Protein AF-A0A662HQA2-F1 (afdb_monomer)

Structure (mmCIF, N/CA/C/O backbone):
data_AF-A0A662HQA2-F1
#
_entry.id   AF-A0A662HQA2-F1
#
loop_
_atom_site.group_PDB
_atom_site.id
_atom_site.type_symbol
_atom_site.label_atom_id
_atom_site.label_alt_id
_atom_site.label_comp_id
_atom_site.label_asym_id
_atom_site.label_entity_id
_atom_site.label_seq_id
_atom_site.pdbx_PDB_ins_code
_atom_site.Cartn_x
_atom_site.Cartn_y
_atom_site.Cartn_z
_atom_site.occupancy
_atom_site.B_iso_or_equiv
_atom_site.auth_seq_id
_atom_site.auth_comp_id
_atom_site.auth_asym_id
_atom_site.auth_atom_id
_atom_site.pdbx_PDB_model_num
ATOM 1 N N . MET A 1 1 ? -27.562 5.628 3.614 1.00 69.06 1 MET A N 1
ATOM 2 C CA . MET A 1 1 ? -27.934 5.116 4.953 1.00 69.06 1 MET A CA 1
ATOM 3 C C . MET A 1 1 ? -26.688 5.159 5.823 1.00 69.06 1 MET A C 1
ATOM 5 O O . MET A 1 1 ? -25.652 4.730 5.338 1.00 69.06 1 MET A O 1
ATOM 9 N N . LYS A 1 2 ? -26.756 5.714 7.037 1.00 75.00 2 LYS A N 1
ATOM 10 C CA . LYS A 1 2 ? -25.651 5.689 8.011 1.00 75.00 2 LYS A CA 1
ATOM 11 C C . LYS A 1 2 ? -26.032 4.727 9.134 1.00 75.00 2 LYS A C 1
ATOM 13 O O . LYS A 1 2 ? -27.191 4.729 9.540 1.00 75.00 2 LYS A O 1
ATOM 18 N N . ILE A 1 3 ? -25.091 3.902 9.579 1.00 79.69 3 ILE A N 1
ATOM 19 C CA . ILE A 1 3 ? -25.293 2.931 10.659 1.00 79.69 3 ILE A CA 1
ATOM 20 C C . ILE A 1 3 ? -24.292 3.211 11.777 1.00 79.69 3 ILE A C 1
ATOM 22 O O . ILE A 1 3 ? -23.132 3.505 11.503 1.00 79.69 3 ILE A O 1
ATOM 26 N N . LEU A 1 4 ? -24.752 3.128 13.024 1.00 84.44 4 LEU A N 1
ATOM 27 C CA . LEU A 1 4 ? -23.887 3.157 14.199 1.00 84.44 4 LEU A CA 1
ATOM 28 C C . LEU A 1 4 ? -23.478 1.720 14.518 1.00 84.44 4 LEU A C 1
ATOM 30 O O . LEU A 1 4 ? -24.329 0.834 14.596 1.00 84.44 4 LEU A O 1
ATOM 34 N N . VAL A 1 5 ? -22.177 1.491 14.671 1.00 84.88 5 VAL A N 1
ATOM 35 C CA . VAL A 1 5 ? -21.607 0.171 14.953 1.00 84.88 5 VAL A CA 1
ATOM 36 C C . VAL A 1 5 ? -20.780 0.274 16.226 1.00 84.88 5 VAL A C 1
ATOM 38 O O . VAL A 1 5 ? -19.922 1.145 16.334 1.00 84.88 5 VAL A O 1
ATOM 41 N N . ASP A 1 6 ? -21.039 -0.617 17.182 1.00 89.56 6 ASP A N 1
ATOM 42 C CA . ASP A 1 6 ? -20.232 -0.731 18.397 1.00 89.56 6 ASP A CA 1
ATOM 43 C C . ASP A 1 6 ? -18.771 -1.050 18.043 1.00 89.56 6 ASP A C 1
ATOM 45 O O . ASP A 1 6 ? -18.494 -1.893 17.180 1.00 89.56 6 ASP A O 1
ATOM 49 N N . SER A 1 7 ? -17.827 -0.393 18.717 1.00 86.62 7 SER A N 1
ATOM 50 C CA . SER A 1 7 ? -16.402 -0.528 18.410 1.00 86.62 7 SER A CA 1
ATOM 51 C C . SER A 1 7 ? -15.909 -1.972 18.526 1.00 86.62 7 SER A C 1
ATOM 53 O O . SER A 1 7 ? -15.138 -2.408 17.675 1.00 86.62 7 SER A O 1
ATOM 55 N N . LYS A 1 8 ? -16.418 -2.769 19.477 1.00 89.56 8 LYS A N 1
ATOM 56 C CA . LYS A 1 8 ? -16.034 -4.185 19.626 1.00 89.56 8 LYS A CA 1
ATOM 57 C C . LYS A 1 8 ? -16.572 -5.050 18.494 1.00 89.56 8 LYS A C 1
ATOM 59 O O . LYS A 1 8 ? -15.952 -6.050 18.130 1.00 89.56 8 LYS A O 1
ATOM 64 N N . VAL A 1 9 ? -17.735 -4.707 17.937 1.00 90.88 9 VAL A N 1
ATOM 65 C CA . VAL A 1 9 ? -18.264 -5.383 16.742 1.00 90.88 9 VAL A CA 1
ATOM 66 C C . VAL A 1 9 ? -17.371 -5.073 15.544 1.00 90.88 9 VAL A C 1
ATOM 68 O O . VAL A 1 9 ? -16.976 -5.987 14.819 1.00 90.88 9 VAL A O 1
ATOM 71 N N . LEU A 1 10 ? -16.993 -3.806 15.378 1.00 90.62 10 LEU A N 1
ATOM 72 C CA . LEU A 1 10 ? -16.121 -3.368 14.293 1.00 90.62 10 LEU A CA 1
ATOM 73 C C . LEU A 1 10 ? -14.715 -3.983 14.391 1.00 90.62 10 LEU A C 1
ATOM 75 O O . LEU A 1 10 ? -14.185 -4.446 13.384 1.00 90.62 10 LEU A O 1
ATOM 79 N N . GLU A 1 11 ? -14.147 -4.093 15.595 1.00 90.06 11 GLU A N 1
ATOM 80 C CA . GLU A 1 11 ? -12.878 -4.791 15.845 1.00 90.06 11 GLU A CA 1
ATOM 81 C C . GLU A 1 11 ? -12.909 -6.253 15.374 1.00 90.06 11 GLU A C 1
ATOM 83 O O . GLU A 1 11 ? -11.957 -6.724 14.747 1.00 90.06 11 GLU A O 1
ATOM 88 N N . LYS A 1 12 ? -14.011 -6.978 15.618 1.00 90.56 12 LYS A N 1
ATOM 89 C CA . LYS A 1 12 ? -14.169 -8.363 15.142 1.00 90.56 12 LYS A CA 1
ATOM 90 C C . LYS A 1 12 ? -14.208 -8.445 13.617 1.00 90.56 12 LYS A C 1
ATOM 92 O O . LYS A 1 12 ? -13.584 -9.339 13.045 1.00 90.56 12 LYS A O 1
ATOM 97 N N . ILE A 1 13 ? -14.901 -7.511 12.965 1.00 90.81 13 ILE A N 1
ATOM 98 C CA . ILE A 1 13 ? -14.967 -7.429 11.498 1.00 90.81 13 ILE A CA 1
ATOM 99 C C . ILE A 1 13 ? -13.582 -7.123 10.919 1.00 90.81 13 ILE A C 1
ATOM 101 O O . ILE A 1 13 ? -13.152 -7.782 9.976 1.00 90.81 13 ILE A O 1
ATOM 105 N N . ILE A 1 14 ? -12.853 -6.177 11.513 1.00 90.44 14 ILE A N 1
ATOM 106 C CA . ILE A 1 14 ? -11.489 -5.823 11.103 1.00 90.44 14 ILE A CA 1
ATOM 107 C C . ILE A 1 14 ? -10.543 -7.006 11.278 1.00 90.44 14 ILE A C 1
ATOM 109 O O . ILE A 1 14 ? -9.753 -7.286 10.382 1.00 90.44 14 ILE A O 1
ATOM 113 N N . SER A 1 15 ? -10.634 -7.732 12.394 1.00 87.38 15 SER A N 1
ATOM 114 C CA . SER A 1 15 ? -9.839 -8.943 12.619 1.00 87.38 15 SER A CA 1
ATOM 115 C C . SER A 1 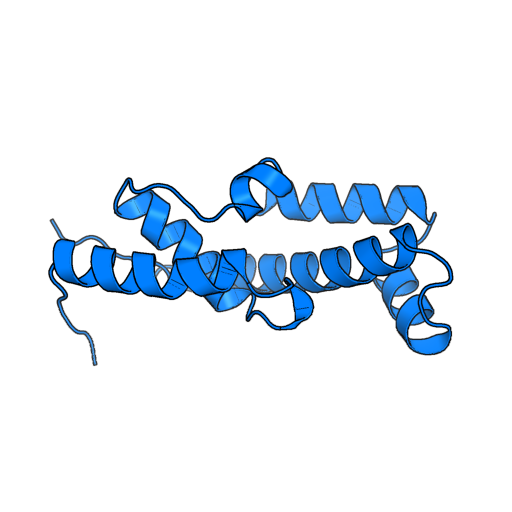15 ? -10.084 -9.986 11.522 1.00 87.38 15 SER A C 1
ATOM 117 O O . SER A 1 15 ? -9.137 -10.525 10.950 1.00 87.38 15 SER A O 1
ATOM 119 N N . TYR A 1 16 ? -11.350 -10.197 11.148 1.00 87.50 16 TYR A N 1
ATOM 120 C CA . TYR A 1 16 ? -11.714 -11.086 10.045 1.00 87.50 16 TYR A CA 1
ATOM 121 C C . TYR A 1 16 ? -11.176 -10.595 8.691 1.00 87.50 16 TYR A C 1
ATOM 123 O O . TYR A 1 16 ? -10.610 -11.375 7.928 1.00 87.50 16 TYR A O 1
ATOM 131 N N . ALA A 1 17 ? -11.292 -9.296 8.399 1.00 86.25 17 ALA A N 1
ATOM 132 C CA . ALA A 1 17 ? -10.772 -8.702 7.168 1.00 86.25 17 ALA A CA 1
ATOM 133 C C . ALA A 1 17 ? -9.239 -8.799 7.080 1.00 86.25 17 ALA A C 1
ATOM 135 O O . ALA A 1 17 ? -8.691 -9.103 6.021 1.00 86.25 17 ALA A O 1
ATOM 136 N N . LYS A 1 18 ? -8.534 -8.609 8.200 1.00 85.69 18 LYS A N 1
ATOM 137 C CA . LYS A 1 18 ? -7.073 -8.736 8.272 1.00 85.69 18 LYS A CA 1
ATOM 138 C C . LYS A 1 18 ? -6.579 -10.142 7.947 1.00 85.69 18 LYS A C 1
ATOM 140 O O . LYS A 1 18 ? -5.499 -10.249 7.380 1.00 85.69 18 LYS A O 1
ATOM 145 N N . ALA A 1 19 ? -7.362 -11.191 8.201 1.00 80.12 19 ALA A N 1
ATOM 146 C CA . ALA A 1 19 ? -6.986 -12.554 7.816 1.00 80.12 19 ALA A CA 1
ATOM 147 C C . ALA A 1 19 ? -6.784 -12.713 6.294 1.00 80.12 19 ALA A C 1
ATOM 149 O O . ALA A 1 19 ? -6.063 -13.604 5.852 1.00 80.12 19 ALA A O 1
ATOM 150 N N . GLN A 1 20 ? -7.372 -11.830 5.477 1.00 78.25 20 GLN A N 1
ATOM 151 C CA . GLN A 1 20 ? -7.113 -11.785 4.034 1.00 78.25 20 GLN A CA 1
ATOM 152 C C . GLN A 1 20 ? -5.723 -11.221 3.707 1.00 78.25 20 GLN A C 1
ATOM 154 O O . GLN A 1 20 ? -5.142 -11.576 2.687 1.00 78.25 20 GLN A O 1
ATOM 159 N N . CYS A 1 21 ? -5.161 -10.369 4.569 1.00 74.75 21 CYS A N 1
ATOM 160 C CA . CYS A 1 21 ? -3.841 -9.768 4.361 1.00 74.75 21 CYS A CA 1
ATOM 161 C C . CYS A 1 21 ? -2.697 -10.770 4.557 1.00 74.75 21 CYS A C 1
ATOM 163 O O . CYS A 1 21 ? -1.637 -10.577 3.973 1.00 74.75 21 CYS A O 1
ATOM 165 N N . ASP A 1 22 ? -2.919 -11.824 5.344 1.00 68.19 22 ASP A N 1
ATOM 166 C CA . ASP A 1 22 ? -1.916 -12.864 5.602 1.00 68.19 22 ASP A CA 1
ATOM 167 C C . ASP A 1 22 ? -1.888 -13.940 4.500 1.00 68.19 22 ASP A C 1
ATOM 169 O O . ASP A 1 22 ? -0.897 -14.650 4.354 1.00 68.19 22 ASP A O 1
ATOM 173 N N . ASN A 1 23 ? -2.969 -14.060 3.719 1.00 64.12 23 ASN A N 1
ATOM 174 C CA . ASN A 1 23 ? -3.17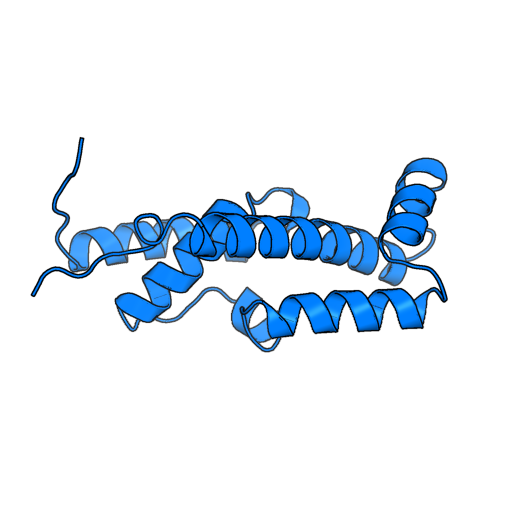5 -15.167 2.779 1.00 64.12 23 ASN A CA 1
ATOM 175 C C . ASN A 1 23 ? -3.20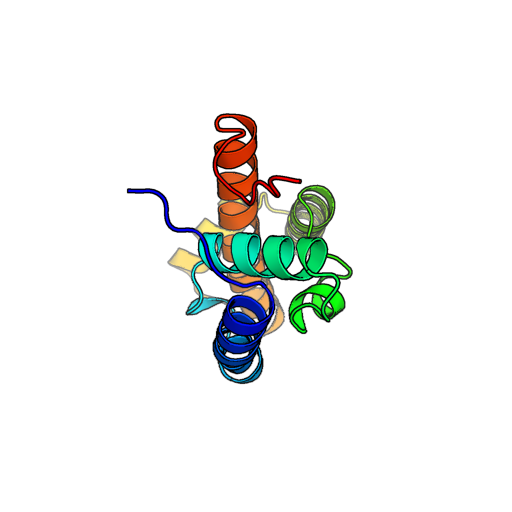2 -14.747 1.300 1.00 64.12 23 ASN A C 1
ATOM 177 O O . ASN A 1 23 ? -3.094 -15.611 0.431 1.00 64.12 23 ASN A O 1
ATOM 181 N N . LEU A 1 24 ? -3.359 -13.453 0.992 1.00 65.62 24 LEU A N 1
ATOM 182 C CA . LEU A 1 24 ? -3.532 -12.959 -0.377 1.00 65.62 24 LEU A CA 1
ATOM 183 C C . LEU A 1 24 ? -2.491 -11.894 -0.768 1.00 65.62 24 LEU A C 1
ATOM 185 O O . LEU A 1 24 ? -2.248 -10.919 -0.053 1.00 65.62 24 LEU A O 1
ATOM 189 N N . CYS A 1 25 ? -1.913 -12.053 -1.962 1.00 61.50 25 CYS A N 1
ATOM 190 C CA . CYS A 1 25 ? -0.988 -11.094 -2.581 1.00 61.50 25 CYS A CA 1
ATOM 191 C C . CYS A 1 25 ? -1.661 -9.706 -2.764 1.00 61.50 25 CYS A C 1
ATOM 193 O O . CYS A 1 25 ? -2.887 -9.651 -2.892 1.00 61.50 25 CYS A O 1
ATOM 195 N N . PRO A 1 26 ? -0.933 -8.563 -2.769 1.00 64.56 26 PRO A N 1
ATOM 196 C CA . PRO A 1 26 ? -1.523 -7.241 -3.041 1.00 64.56 26 PRO A CA 1
ATOM 197 C C . PRO A 1 26 ? -2.338 -7.169 -4.339 1.00 64.56 26 PRO A C 1
ATOM 199 O O . PRO A 1 26 ? -3.322 -6.444 -4.396 1.00 64.56 26 PRO A O 1
ATOM 202 N N . GLU A 1 27 ? -1.975 -7.960 -5.350 1.00 64.56 27 GLU A N 1
ATOM 203 C CA . GLU A 1 27 ? -2.583 -7.927 -6.686 1.00 64.56 27 GLU A CA 1
ATOM 204 C C . GLU A 1 27 ? -4.078 -8.296 -6.719 1.00 64.56 27 GLU A C 1
ATOM 206 O O . GLU A 1 27 ? -4.809 -7.830 -7.588 1.00 64.56 27 GLU A O 1
ATOM 211 N N . VAL A 1 28 ? -4.560 -9.095 -5.760 1.00 68.75 28 VAL A N 1
ATOM 212 C CA . VAL A 1 28 ? -5.984 -9.476 -5.667 1.00 68.75 28 VAL A CA 1
ATOM 213 C C . VAL A 1 28 ? -6.770 -8.613 -4.678 1.00 68.75 28 VAL A C 1
ATOM 215 O O . VAL A 1 28 ? -7.944 -8.880 -4.419 1.00 68.75 28 VAL A O 1
ATOM 218 N N . ARG A 1 29 ? -6.123 -7.612 -4.072 1.00 72.62 29 ARG A N 1
ATOM 219 C CA . ARG A 1 29 ? -6.722 -6.758 -3.046 1.00 72.62 29 ARG A CA 1
ATOM 220 C C . ARG A 1 29 ? -7.146 -5.427 -3.645 1.00 72.62 29 ARG A C 1
ATOM 222 O O . ARG A 1 29 ? -6.436 -4.843 -4.454 1.00 72.62 29 ARG A O 1
ATOM 229 N N . ASP A 1 30 ? -8.297 -4.943 -3.198 1.00 83.06 30 ASP A N 1
ATOM 230 C CA . ASP A 1 30 ? -8.786 -3.613 -3.535 1.00 83.06 30 ASP A CA 1
ATOM 231 C C . ASP A 1 30 ? -8.003 -2.541 -2.742 1.00 83.06 30 ASP A C 1
ATOM 233 O O . ASP A 1 30 ? -8.050 -2.543 -1.503 1.00 83.06 30 ASP A O 1
ATOM 237 N N . PRO A 1 31 ? -7.261 -1.634 -3.409 1.00 86.25 31 PRO A N 1
ATOM 238 C CA . PRO A 1 31 ? -6.440 -0.630 -2.736 1.00 86.25 31 PRO A CA 1
ATOM 239 C C . PRO A 1 31 ? -7.253 0.311 -1.848 1.00 86.25 31 PRO A C 1
ATOM 241 O O . PRO A 1 31 ? -6.788 0.670 -0.766 1.00 86.25 31 PRO A O 1
ATOM 244 N N . GLU A 1 32 ? -8.474 0.668 -2.258 1.00 87.12 32 GLU A N 1
ATOM 245 C CA . GLU A 1 32 ? -9.376 1.520 -1.478 1.00 87.12 32 GLU A CA 1
ATOM 246 C C . GLU A 1 32 ? -9.716 0.876 -0.129 1.00 87.12 32 GLU A C 1
ATOM 248 O O . GLU A 1 32 ? -9.518 1.485 0.929 1.00 87.12 32 GLU A O 1
ATOM 253 N N . THR A 1 33 ? -10.111 -0.397 -0.156 1.00 87.31 33 THR A N 1
ATOM 254 C CA . THR A 1 33 ? -10.355 -1.214 1.035 1.00 87.31 33 THR A CA 1
ATOM 255 C C . THR A 1 33 ? -9.111 -1.309 1.919 1.00 87.31 33 THR A C 1
ATOM 257 O O . THR A 1 33 ? -9.226 -1.225 3.144 1.00 87.31 33 THR A O 1
ATOM 260 N N . CYS A 1 34 ? -7.910 -1.441 1.341 1.00 88.38 34 CYS A N 1
ATOM 261 C CA . CYS A 1 34 ? -6.666 -1.436 2.115 1.00 88.38 34 CYS A CA 1
ATOM 262 C C . CYS A 1 34 ? -6.443 -0.107 2.848 1.00 88.38 34 CYS A C 1
ATOM 264 O O . CYS A 1 34 ? -6.096 -0.132 4.032 1.00 88.38 34 CYS A O 1
ATOM 266 N N . VAL A 1 35 ? -6.672 1.036 2.188 1.00 88.81 35 VAL A N 1
ATOM 267 C CA . VAL A 1 35 ? -6.589 2.349 2.847 1.00 88.81 35 VAL A CA 1
ATOM 268 C C . VAL A 1 35 ? -7.589 2.427 4.000 1.00 88.81 35 VAL A C 1
ATOM 270 O O . VAL A 1 35 ? -7.196 2.743 5.122 1.00 88.81 35 VAL A O 1
ATOM 273 N N . LEU A 1 36 ? -8.857 2.081 3.763 1.00 87.25 36 LEU A N 1
ATOM 274 C CA . LEU A 1 36 ? -9.901 2.140 4.792 1.00 87.25 36 LEU A CA 1
ATOM 275 C C . LEU A 1 36 ? -9.590 1.243 5.988 1.00 87.25 36 LEU A C 1
ATOM 277 O O . LEU A 1 36 ? -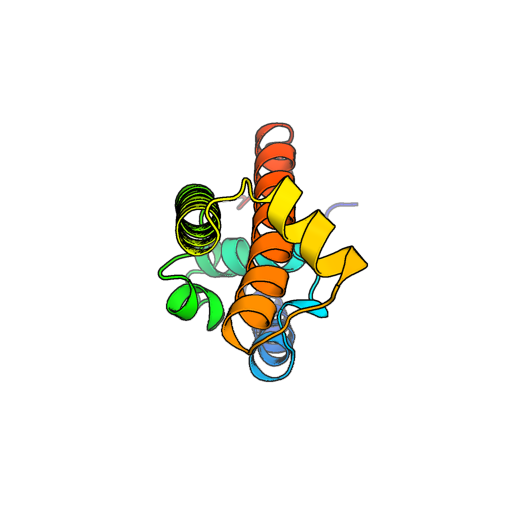9.725 1.675 7.130 1.00 87.25 36 LEU A O 1
ATOM 281 N N . LEU A 1 37 ? -9.132 0.014 5.743 1.00 89.44 37 LEU A N 1
ATOM 282 C CA . LEU A 1 37 ? -8.765 -0.922 6.802 1.00 89.44 37 LEU A CA 1
ATOM 283 C C . LEU A 1 37 ? -7.638 -0.361 7.677 1.00 89.44 37 LEU A C 1
ATOM 285 O O . LEU A 1 37 ? -7.706 -0.451 8.903 1.00 89.44 37 LEU A O 1
ATOM 289 N N . VAL A 1 38 ? -6.611 0.229 7.059 1.00 89.56 38 VAL A N 1
ATOM 290 C CA . VAL A 1 38 ? -5.495 0.854 7.779 1.00 89.56 38 VAL A CA 1
ATOM 291 C C . VAL A 1 38 ? -5.973 2.037 8.618 1.00 89.56 38 VAL A C 1
ATOM 293 O O . VAL A 1 38 ? -5.605 2.135 9.790 1.00 89.56 38 VAL A O 1
ATOM 296 N N . GLU A 1 39 ? -6.801 2.916 8.057 1.00 86.62 39 GLU A N 1
ATOM 297 C CA . GLU A 1 39 ? -7.333 4.075 8.779 1.00 86.62 39 GLU A CA 1
ATOM 298 C C . GLU A 1 39 ? -8.257 3.655 9.933 1.00 86.62 39 GLU A C 1
ATOM 300 O O . GLU A 1 39 ? -8.124 4.163 11.046 1.00 86.62 39 GLU A O 1
ATOM 305 N N . LEU A 1 40 ? -9.102 2.642 9.732 1.00 88.31 40 LEU A N 1
ATOM 306 C CA . LEU A 1 40 ? -9.907 2.031 10.793 1.00 88.31 40 LEU A CA 1
ATOM 307 C C . LEU A 1 40 ? -9.041 1.466 11.926 1.00 88.31 40 LEU A C 1
ATOM 309 O O . LEU A 1 40 ? -9.343 1.683 13.100 1.00 88.31 40 LEU A O 1
ATOM 313 N N . CYS A 1 41 ? -7.939 0.783 11.594 1.00 89.56 41 CYS A N 1
ATOM 314 C CA . CYS A 1 41 ? -7.011 0.271 12.602 1.00 89.56 41 CYS A CA 1
ATOM 315 C C . CYS A 1 41 ? -6.386 1.405 13.429 1.00 89.56 41 CYS A C 1
ATOM 317 O O . CYS A 1 41 ? -6.297 1.288 14.652 1.00 89.56 41 CYS A O 1
ATOM 319 N N . LYS A 1 42 ? -5.994 2.513 12.780 1.00 87.31 42 LYS A N 1
ATOM 320 C CA . LYS A 1 42 ? -5.453 3.706 13.456 1.00 87.31 42 LYS A CA 1
ATOM 321 C C . LYS A 1 42 ? -6.480 4.318 14.409 1.00 87.31 42 LYS A C 1
ATOM 323 O O . LYS A 1 42 ? -6.152 4.594 15.560 1.00 87.31 42 LYS A O 1
ATOM 328 N N . VAL A 1 43 ? -7.717 4.491 13.942 1.00 86.00 43 VAL A N 1
ATOM 329 C CA . VAL A 1 43 ? -8.814 5.098 14.711 1.00 86.00 43 VAL A CA 1
ATOM 330 C C . VAL A 1 43 ? -9.164 4.271 15.948 1.00 86.00 43 VAL A C 1
ATOM 332 O O . VAL A 1 43 ? -9.273 4.817 17.044 1.00 86.00 43 VAL A O 1
ATOM 335 N N . LEU A 1 44 ? -9.275 2.950 15.799 1.00 86.94 44 LEU A N 1
ATOM 336 C CA . LEU A 1 44 ? -9.588 2.036 16.904 1.00 86.94 44 LEU A CA 1
ATOM 337 C C . LEU A 1 44 ? -8.377 1.701 17.784 1.00 86.94 44 LEU A C 1
ATOM 339 O O . LEU A 1 44 ? -8.518 0.992 18.774 1.00 86.94 44 LEU A O 1
ATOM 343 N N . LYS A 1 45 ? -7.183 2.204 17.441 1.00 88.94 45 LYS A N 1
ATOM 344 C CA . LYS A 1 45 ? -5.918 1.917 18.138 1.00 88.94 45 LYS A CA 1
ATOM 345 C C . LYS A 1 45 ? -5.618 0.416 18.235 1.00 88.94 45 LYS A C 1
ATOM 347 O O . LYS A 1 45 ? -5.048 -0.052 19.220 1.00 88.94 45 LYS A O 1
ATOM 352 N N . VAL A 1 46 ? -5.974 -0.333 17.194 1.00 89.44 46 VAL A N 1
ATOM 353 C CA . VAL A 1 46 ? -5.660 -1.761 17.069 1.00 89.44 46 VAL A CA 1
ATOM 354 C C . VAL A 1 46 ? -4.466 -1.969 16.144 1.00 89.44 46 VAL A C 1
ATOM 356 O O . VAL A 1 46 ? -4.107 -1.106 15.342 1.00 89.44 46 VAL A O 1
ATOM 359 N N . GLN A 1 47 ? -3.826 -3.134 16.241 1.00 89.31 47 GLN A N 1
ATOM 360 C CA . GLN A 1 47 ? -2.689 -3.462 15.385 1.00 89.31 47 GLN A CA 1
ATOM 361 C C . GLN A 1 47 ? -3.112 -3.451 13.908 1.00 89.31 47 GLN A C 1
ATOM 363 O O . GLN A 1 47 ? -4.068 -4.132 13.534 1.00 89.31 47 GLN A O 1
ATOM 368 N N . GLY A 1 48 ? -2.375 -2.727 13.066 1.00 88.50 48 GLY A N 1
ATOM 369 C CA . GLY A 1 48 ? -2.616 -2.691 11.623 1.00 88.50 48 GLY A CA 1
ATOM 370 C C . GLY A 1 48 ? -2.221 -3.983 10.888 1.00 88.50 48 GLY A C 1
ATOM 371 O O . GLY A 1 48 ? -1.693 -4.916 11.502 1.00 88.50 48 GLY A O 1
ATOM 372 N N . PRO A 1 49 ? -2.504 -4.070 9.577 1.00 88.88 49 PRO A N 1
ATOM 373 C CA . PRO A 1 49 ? -2.087 -5.192 8.735 1.00 88.88 49 PRO A CA 1
ATOM 374 C C . PRO A 1 49 ? -0.555 -5.249 8.550 1.00 88.88 49 PRO A C 1
ATOM 376 O O . PRO A 1 49 ? 0.115 -4.218 8.685 1.00 88.88 49 PRO A O 1
ATOM 379 N N . PRO A 1 50 ? 0.008 -6.425 8.197 1.00 86.50 50 PRO A N 1
ATOM 380 C CA . PRO A 1 50 ? 1.454 -6.617 8.025 1.00 86.50 50 PRO A CA 1
ATOM 381 C C . PRO A 1 50 ? 2.073 -5.664 6.996 1.00 86.50 50 PRO A C 1
ATOM 383 O O . PRO A 1 50 ? 3.171 -5.162 7.223 1.00 86.50 50 PRO A O 1
ATOM 386 N N . CYS A 1 51 ? 1.322 -5.290 5.954 1.00 85.19 51 CYS A N 1
ATOM 387 C CA . CYS A 1 51 ? 1.792 -4.392 4.896 1.00 85.19 51 CYS A CA 1
ATOM 388 C C . CYS A 1 51 ? 2.266 -3.023 5.406 1.00 85.19 51 CYS A C 1
ATOM 390 O O . CYS A 1 51 ? 3.101 -2.397 4.764 1.00 85.19 51 CYS A O 1
ATOM 392 N N . ILE A 1 52 ? 1.777 -2.553 6.564 1.00 88.81 52 ILE A N 1
ATOM 393 C CA . ILE A 1 52 ? 2.305 -1.324 7.178 1.00 88.81 52 ILE A CA 1
ATOM 394 C C . ILE A 1 52 ? 3.792 -1.493 7.499 1.00 88.81 52 ILE A C 1
ATOM 396 O O . ILE A 1 52 ? 4.576 -0.573 7.301 1.00 88.81 52 ILE A O 1
ATOM 400 N N . LYS A 1 53 ? 4.189 -2.661 8.007 1.00 87.94 53 LYS A N 1
ATOM 401 C CA . LYS A 1 53 ? 5.589 -2.956 8.301 1.00 87.94 53 LYS A CA 1
ATOM 402 C C . LYS A 1 53 ? 6.383 -3.154 7.012 1.00 87.94 53 LYS A C 1
ATOM 404 O O . LYS A 1 53 ? 7.474 -2.603 6.912 1.00 87.94 53 LYS A O 1
ATOM 409 N N . ASP A 1 54 ? 5.826 -3.886 6.051 1.00 86.81 54 ASP A N 1
ATOM 410 C CA . ASP A 1 54 ? 6.515 -4.233 4.801 1.00 86.81 54 ASP A CA 1
ATOM 411 C C . ASP A 1 54 ? 6.871 -2.988 3.978 1.00 86.81 54 ASP A C 1
ATOM 413 O O . ASP A 1 54 ? 8.001 -2.854 3.515 1.00 86.81 54 ASP A O 1
ATOM 417 N N . TYR A 1 55 ? 5.949 -2.025 3.883 1.00 88.00 55 TYR A N 1
ATOM 418 C CA . TYR A 1 55 ? 6.190 -0.749 3.204 1.00 88.00 55 TYR A CA 1
ATOM 419 C C . TYR A 1 55 ? 6.903 0.298 4.081 1.00 88.00 55 TYR A C 1
ATOM 421 O O . TYR A 1 55 ? 7.229 1.385 3.605 1.00 88.00 55 TYR A O 1
ATOM 429 N N . GLY A 1 56 ? 7.158 0.014 5.364 1.00 89.25 56 GLY A N 1
ATOM 430 C CA . GLY A 1 56 ? 7.735 0.988 6.302 1.00 89.25 56 GLY A CA 1
ATOM 431 C C . GLY A 1 56 ? 6.783 2.137 6.664 1.00 89.25 56 GLY A C 1
ATOM 432 O O . GLY A 1 56 ? 7.219 3.217 7.061 1.00 89.25 56 GLY A O 1
ATOM 433 N N . GLY A 1 57 ? 5.482 1.909 6.518 1.00 91.38 57 GLY A N 1
ATOM 434 C CA . GLY A 1 57 ? 4.396 2.840 6.777 1.00 91.38 57 GLY A CA 1
ATOM 435 C C . GLY A 1 57 ? 3.256 2.647 5.778 1.00 91.38 57 GLY A C 1
ATOM 436 O O . GLY A 1 57 ? 3.318 1.816 4.879 1.00 91.38 57 GLY A O 1
ATOM 437 N N . PHE A 1 58 ? 2.182 3.415 5.946 1.00 90.88 58 PHE A N 1
ATOM 438 C CA . PHE A 1 58 ? 1.047 3.396 5.025 1.00 90.88 58 PHE A CA 1
ATOM 439 C C . PHE A 1 58 ? 0.448 4.805 4.968 1.00 90.88 58 PHE A C 1
ATOM 441 O O . PHE A 1 58 ? -0.467 5.159 5.721 1.00 90.88 58 PHE A O 1
ATOM 448 N N . SER A 1 59 ? 1.097 5.642 4.159 1.00 90.62 59 SER A N 1
ATOM 449 C CA . SER A 1 59 ? 0.760 7.047 3.930 1.00 90.62 59 SER A CA 1
ATOM 450 C C . SER A 1 59 ? 1.090 7.446 2.495 1.00 90.62 59 SER A C 1
ATOM 452 O O . SER A 1 59 ? 1.834 6.756 1.796 1.00 90.62 59 SER A O 1
ATOM 454 N N . GLU A 1 60 ? 0.569 8.591 2.061 1.00 92.12 60 GLU A N 1
ATOM 455 C CA . GLU A 1 60 ? 0.833 9.130 0.727 1.00 92.12 60 GLU A CA 1
ATOM 456 C C . GLU A 1 60 ? 2.339 9.304 0.456 1.00 92.12 60 GLU A C 1
ATOM 458 O O . GLU A 1 60 ? 2.819 9.007 -0.637 1.00 92.12 60 GLU A O 1
ATOM 463 N N . GLU A 1 61 ? 3.102 9.757 1.451 1.00 94.88 61 GLU A N 1
ATOM 464 C CA . GLU A 1 61 ? 4.550 9.958 1.355 1.00 94.88 61 GLU A CA 1
ATOM 465 C C . GLU A 1 61 ? 5.294 8.639 1.130 1.00 94.88 61 GLU A C 1
ATOM 467 O O . GLU A 1 61 ? 6.216 8.592 0.315 1.00 94.88 61 GLU A O 1
ATOM 472 N N . VAL A 1 62 ? 4.874 7.569 1.813 1.00 95.94 62 VAL A N 1
ATOM 473 C CA . VAL A 1 62 ? 5.460 6.229 1.662 1.00 95.94 62 VAL A CA 1
ATOM 474 C C . VAL A 1 62 ? 5.275 5.730 0.232 1.00 95.94 62 VAL A C 1
ATOM 476 O O . VAL A 1 62 ? 6.248 5.343 -0.413 1.00 95.94 62 VAL A O 1
ATOM 479 N N . PHE A 1 63 ? 4.057 5.815 -0.308 1.00 95.94 63 PHE A N 1
ATOM 480 C CA . PHE A 1 63 ? 3.775 5.342 -1.667 1.00 95.94 63 PHE A CA 1
ATOM 481 C C . PHE A 1 63 ? 4.405 6.223 -2.753 1.00 95.94 63 PHE A C 1
ATOM 483 O O . PHE A 1 63 ? 4.853 5.708 -3.774 1.00 95.94 63 PHE A O 1
ATOM 490 N N . LYS A 1 64 ? 4.530 7.539 -2.531 1.00 97.38 64 LYS A N 1
ATOM 491 C CA . LYS A 1 64 ? 5.319 8.411 -3.420 1.00 97.38 64 LYS A CA 1
ATOM 492 C C . LYS A 1 64 ? 6.789 8.014 -3.445 1.00 97.38 64 LYS A C 1
ATOM 494 O O . LYS A 1 64 ? 7.389 7.978 -4.515 1.00 97.38 64 LYS A O 1
ATOM 499 N N . LYS A 1 65 ? 7.371 7.716 -2.282 1.00 97.81 65 LYS A N 1
ATOM 500 C CA . LYS A 1 65 ? 8.762 7.267 -2.193 1.00 97.81 65 LYS A CA 1
ATOM 501 C C . LYS A 1 65 ? 8.957 5.925 -2.900 1.00 97.81 65 LYS A C 1
ATOM 503 O O . LYS A 1 65 ? 9.910 5.794 -3.657 1.00 97.81 65 LYS A O 1
ATOM 508 N N . LEU A 1 66 ? 8.028 4.986 -2.715 1.00 97.31 66 LEU A N 1
ATOM 509 C CA . LEU A 1 66 ? 8.042 3.695 -3.403 1.00 97.31 66 LEU A CA 1
ATOM 510 C C . LEU A 1 66 ? 8.068 3.863 -4.929 1.00 97.31 66 LEU A C 1
ATOM 512 O O . LEU A 1 66 ? 8.889 3.237 -5.591 1.00 97.31 66 LEU A O 1
ATOM 516 N N . ILE A 1 67 ? 7.239 4.760 -5.475 1.00 98.12 67 ILE A N 1
ATOM 517 C CA . ILE A 1 67 ? 7.261 5.099 -6.906 1.00 98.12 67 ILE A CA 1
ATOM 518 C C . ILE A 1 67 ? 8.640 5.611 -7.328 1.00 98.12 67 ILE A C 1
ATOM 520 O O . ILE A 1 67 ? 9.212 5.083 -8.274 1.00 98.12 67 ILE A O 1
ATOM 524 N N . VAL A 1 68 ? 9.202 6.586 -6.607 1.00 98.25 68 VAL A N 1
ATOM 525 C CA . VAL A 1 68 ? 10.527 7.149 -6.924 1.00 98.25 68 VAL A CA 1
ATOM 526 C C . VAL A 1 68 ? 11.623 6.079 -6.886 1.00 98.25 68 VAL A C 1
ATOM 528 O O . VAL A 1 68 ? 12.542 6.106 -7.703 1.00 98.25 68 VAL A O 1
ATOM 531 N N . ASP A 1 69 ? 11.549 5.141 -5.945 1.00 98.00 69 ASP A N 1
ATOM 532 C CA . ASP A 1 69 ? 12.524 4.058 -5.829 1.00 98.00 69 ASP A CA 1
ATOM 533 C C . ASP A 1 69 ? 12.409 3.069 -7.004 1.00 98.00 69 ASP A C 1
ATOM 535 O O . ASP A 1 69 ? 13.436 2.641 -7.530 1.00 98.00 69 ASP A O 1
ATOM 539 N N . ILE A 1 70 ? 11.190 2.765 -7.471 1.00 98.19 70 ILE A N 1
ATOM 540 C CA . ILE A 1 70 ? 10.959 1.964 -8.687 1.00 98.19 70 ILE A CA 1
ATOM 541 C C . ILE A 1 70 ? 11.498 2.697 -9.923 1.00 98.19 70 ILE A C 1
ATOM 543 O O . ILE A 1 70 ? 12.245 2.113 -10.705 1.00 98.19 70 ILE A O 1
ATOM 547 N N . GLU A 1 71 ? 11.182 3.982 -10.086 1.00 98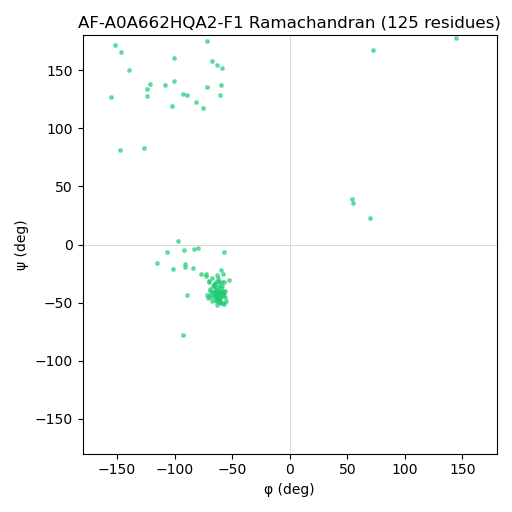.38 71 GLU A N 1
ATOM 548 C CA . GLU A 1 71 ? 11.633 4.779 -11.236 1.00 98.38 71 GLU A CA 1
ATOM 549 C C . GLU A 1 71 ? 13.162 4.812 -11.341 1.00 98.38 71 GLU A C 1
ATOM 551 O O . GLU A 1 71 ? 13.726 4.617 -12.417 1.00 98.38 71 GLU A O 1
ATOM 556 N N . LYS A 1 72 ? 13.852 4.961 -10.204 1.00 98.00 72 LYS A N 1
ATOM 557 C CA . LYS A 1 72 ? 15.319 4.900 -10.138 1.00 98.00 72 LYS A CA 1
ATOM 558 C C . LYS A 1 72 ? 15.889 3.526 -10.478 1.00 98.00 72 LYS A C 1
ATOM 560 O O . LYS A 1 72 ? 16.979 3.466 -11.037 1.00 98.00 72 LYS A O 1
ATOM 565 N N . ARG A 1 73 ? 15.209 2.434 -10.107 1.00 97.69 73 ARG A N 1
ATOM 566 C CA . ARG A 1 73 ? 15.673 1.068 -10.412 1.00 97.69 73 ARG A CA 1
ATOM 567 C C . ARG A 1 73 ? 15.666 0.780 -11.912 1.00 97.69 73 ARG A C 1
ATOM 569 O O . ARG A 1 73 ? 16.552 0.070 -12.378 1.00 97.69 73 ARG A O 1
ATOM 576 N N . HIS A 1 74 ? 14.690 1.326 -12.637 1.00 96.56 74 HIS A N 1
ATOM 577 C CA . HIS A 1 74 ? 14.467 1.017 -14.055 1.00 96.56 74 HIS A CA 1
ATOM 578 C C . HIS A 1 74 ? 14.877 2.131 -15.019 1.00 96.56 74 HIS A C 1
ATOM 580 O O . HIS A 1 74 ? 14.841 1.902 -16.223 1.00 96.56 74 HIS A O 1
ATOM 586 N N . ASP A 1 75 ? 15.261 3.305 -14.510 1.00 97.19 75 ASP A N 1
ATOM 587 C CA . ASP A 1 75 ? 15.555 4.511 -15.303 1.00 97.19 75 ASP A CA 1
ATOM 588 C C . ASP A 1 75 ? 14.395 4.896 -16.242 1.00 97.19 75 ASP A C 1
ATOM 590 O O . ASP A 1 75 ? 14.565 5.271 -17.401 1.00 97.19 75 ASP A O 1
ATOM 594 N N . LEU A 1 76 ? 13.172 4.746 -15.732 1.00 97.00 76 LEU A N 1
ATOM 595 C CA . LEU A 1 76 ? 11.917 4.990 -16.439 1.00 97.00 76 LEU A CA 1
ATOM 596 C C . LEU A 1 76 ? 10.937 5.667 -15.490 1.00 97.00 76 LEU A C 1
ATOM 598 O O . LEU A 1 76 ? 10.939 5.374 -14.295 1.00 97.00 76 LEU A O 1
ATOM 602 N N . SER A 1 77 ? 10.032 6.500 -16.009 1.00 98.19 77 SER A N 1
ATOM 603 C CA . SER A 1 77 ? 8.873 6.895 -15.203 1.00 98.19 77 SER A CA 1
ATOM 604 C C . SER A 1 77 ? 8.006 5.675 -14.883 1.00 98.19 77 SER A C 1
ATOM 606 O O . SER A 1 77 ? 7.945 4.712 -15.655 1.00 98.19 77 SER A O 1
ATOM 608 N N . ILE A 1 78 ? 7.250 5.724 -13.786 1.00 98.19 78 ILE A N 1
ATOM 609 C CA . ILE A 1 78 ? 6.415 4.593 -13.360 1.00 98.19 78 ILE A CA 1
ATOM 610 C C . ILE A 1 78 ? 5.390 4.214 -14.433 1.00 98.19 78 ILE A C 1
ATOM 612 O O . ILE A 1 78 ? 5.069 3.046 -14.630 1.00 98.19 78 ILE A O 1
ATOM 616 N N . GLN A 1 79 ? 4.914 5.200 -15.195 1.00 97.94 79 GLN A N 1
ATOM 617 C CA . GLN A 1 79 ? 3.989 4.988 -16.306 1.00 97.94 79 GLN A CA 1
ATOM 618 C C . GLN A 1 79 ? 4.651 4.263 -17.481 1.00 97.94 79 GLN A C 1
ATOM 620 O O . GLN A 1 79 ? 4.023 3.413 -18.112 1.00 97.94 79 GLN A O 1
ATOM 625 N N . GLU A 1 80 ? 5.902 4.592 -17.799 1.00 98.06 80 GLU A N 1
ATOM 626 C CA . GLU A 1 80 ? 6.667 3.920 -18.853 1.00 98.06 80 GLU A CA 1
ATOM 627 C C . GLU A 1 80 ? 7.035 2.498 -18.443 1.00 98.06 80 GLU A C 1
ATOM 629 O O . GLU A 1 80 ? 6.818 1.569 -19.224 1.00 98.06 80 GLU A O 1
ATOM 634 N N . PHE A 1 81 ? 7.493 2.317 -17.203 1.00 98.19 81 PHE A N 1
ATOM 635 C CA . PHE A 1 81 ? 7.787 1.007 -16.634 1.00 98.19 81 PHE A CA 1
ATOM 636 C C . PHE A 1 81 ? 6.559 0.086 -16.684 1.00 98.19 81 PHE A C 1
ATOM 638 O O . PHE A 1 81 ? 6.625 -1.000 -17.258 1.00 98.19 81 PHE A O 1
ATOM 645 N N . LEU A 1 82 ? 5.398 0.535 -16.198 1.00 97.62 82 LEU A N 1
ATOM 646 C CA . LEU A 1 82 ? 4.178 -0.281 -16.215 1.00 97.62 82 LEU A CA 1
ATOM 647 C C . LEU A 1 82 ? 3.665 -0.568 -17.636 1.00 97.62 82 LEU A C 1
ATOM 649 O O . LEU A 1 82 ? 3.150 -1.657 -17.901 1.00 97.62 82 LEU A O 1
ATOM 653 N N . LYS A 1 83 ? 3.825 0.368 -18.583 1.00 97.56 83 LYS A N 1
ATOM 654 C CA . LYS A 1 83 ? 3.527 0.109 -20.005 1.00 97.56 83 LYS A CA 1
ATOM 655 C C . LYS A 1 83 ? 4.449 -0.960 -20.580 1.00 97.56 83 LYS A C 1
ATOM 657 O O . LYS A 1 83 ? 3.976 -1.829 -21.310 1.00 97.56 83 LYS A O 1
ATOM 662 N N . MET A 1 84 ? 5.739 -0.907 -20.254 1.00 96.88 84 MET A N 1
ATOM 663 C CA . MET A 1 84 ? 6.709 -1.914 -20.669 1.00 96.88 84 MET A CA 1
ATOM 664 C C . MET A 1 84 ? 6.353 -3.288 -20.096 1.00 96.88 84 MET A C 1
ATOM 666 O O . MET A 1 84 ? 6.288 -4.249 -20.863 1.00 96.88 84 MET A O 1
ATOM 670 N N . MET A 1 85 ? 6.054 -3.368 -18.796 1.00 97.25 85 MET A N 1
ATOM 671 C CA . MET A 1 85 ? 5.633 -4.604 -18.126 1.00 97.25 85 MET A CA 1
ATOM 672 C C . MET A 1 85 ? 4.381 -5.203 -18.768 1.00 97.25 85 MET A C 1
ATOM 674 O O . MET A 1 85 ? 4.339 -6.395 -19.047 1.00 97.25 85 MET A O 1
ATOM 678 N N . LYS A 1 86 ? 3.401 -4.375 -19.146 1.00 94.19 86 LYS A N 1
ATOM 679 C CA . LYS A 1 86 ? 2.200 -4.846 -19.852 1.00 94.19 86 LYS A CA 1
ATOM 680 C C . LYS A 1 86 ? 2.495 -5.487 -21.216 1.00 94.19 86 LYS A C 1
ATOM 682 O O . LYS A 1 86 ? 1.744 -6.355 -21.651 1.00 94.19 86 LYS A O 1
ATOM 687 N N . VAL A 1 87 ? 3.532 -5.028 -21.921 1.00 95.62 87 VAL A N 1
ATOM 688 C CA . VAL A 1 87 ? 3.869 -5.508 -23.274 1.00 95.62 87 VAL A CA 1
ATOM 689 C C . VAL A 1 87 ? 4.810 -6.707 -23.232 1.00 95.62 87 VAL A C 1
ATOM 691 O O . VAL A 1 87 ? 4.629 -7.648 -24.000 1.00 95.62 87 VAL A O 1
ATOM 694 N N . LYS A 1 88 ? 5.835 -6.657 -22.379 1.00 95.00 88 LYS A N 1
ATOM 695 C CA . LYS A 1 88 ? 6.914 -7.654 -22.347 1.00 95.00 88 LYS A CA 1
ATOM 696 C C . LYS A 1 88 ? 6.765 -8.680 -21.224 1.00 95.00 88 LYS A C 1
ATOM 698 O O . LYS A 1 88 ? 7.331 -9.762 -21.336 1.00 95.00 88 LYS A O 1
ATOM 703 N N . GLY A 1 89 ? 6.003 -8.355 -20.184 1.00 94.94 89 GLY A N 1
ATOM 704 C CA . GLY A 1 89 ? 6.022 -9.063 -18.909 1.00 94.94 89 GLY A CA 1
ATOM 705 C C . GLY A 1 89 ? 7.302 -8.787 -18.106 1.00 94.94 89 GLY A C 1
ATOM 706 O O . GLY A 1 89 ? 8.262 -8.225 -18.644 1.00 94.94 89 GLY A O 1
ATOM 707 N N . PRO A 1 90 ? 7.322 -9.176 -16.821 1.00 95.19 90 PRO A N 1
ATOM 708 C CA . PRO A 1 90 ? 8.520 -9.116 -15.999 1.00 95.19 90 PRO A CA 1
ATOM 709 C C . PRO A 1 90 ? 9.527 -10.190 -16.426 1.00 95.19 90 PRO A C 1
ATOM 711 O O . PRO A 1 90 ? 9.187 -11.355 -16.631 1.00 95.19 90 PRO A O 1
ATOM 714 N N . SER A 1 91 ? 10.793 -9.799 -16.518 1.00 94.56 91 SER A N 1
ATOM 715 C CA . SER A 1 91 ? 11.918 -10.663 -16.898 1.00 94.56 91 SER A CA 1
ATOM 716 C C . SER A 1 91 ? 12.584 -11.319 -15.686 1.00 94.56 91 SER A C 1
ATOM 718 O O . SER A 1 91 ? 13.361 -12.263 -15.830 1.00 94.56 91 SER A O 1
ATOM 720 N N . ASN A 1 92 ? 12.326 -10.798 -14.485 1.00 95.31 92 ASN A N 1
ATOM 721 C CA . ASN A 1 92 ? 12.873 -11.286 -13.223 1.00 95.31 92 ASN A CA 1
ATOM 722 C C . ASN A 1 92 ? 11.923 -10.981 -12.051 1.00 95.31 92 ASN A C 1
ATOM 724 O O . ASN A 1 92 ? 10.940 -10.253 -12.192 1.00 95.31 92 ASN A O 1
ATOM 728 N N . LEU A 1 93 ? 12.241 -11.533 -10.876 1.00 95.25 93 LEU A N 1
ATOM 729 C CA . LEU A 1 93 ? 11.423 -11.372 -9.673 1.00 95.25 93 LEU A CA 1
ATOM 730 C C . LEU A 1 93 ?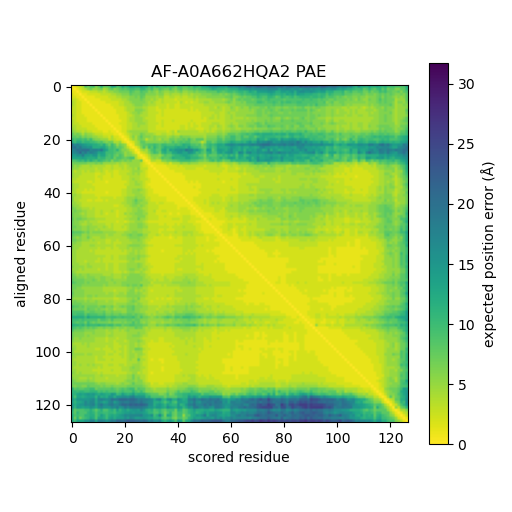 11.312 -9.907 -9.219 1.00 95.25 93 LEU A C 1
ATOM 732 O O . LEU A 1 93 ? 10.248 -9.502 -8.764 1.00 95.25 93 LEU A O 1
ATOM 736 N N . GLN A 1 94 ? 12.375 -9.106 -9.348 1.00 96.44 94 GLN A N 1
ATOM 737 C CA . GLN A 1 94 ? 12.333 -7.698 -8.942 1.00 96.44 94 GLN A CA 1
ATOM 738 C C . GLN A 1 94 ? 11.388 -6.891 -9.836 1.00 96.44 94 GLN A C 1
ATOM 740 O O . GLN A 1 94 ? 10.619 -6.088 -9.325 1.00 96.44 94 GLN A O 1
ATOM 745 N N . GLU A 1 95 ? 11.394 -7.135 -11.147 1.00 97.06 95 GLU A N 1
ATOM 746 C CA . GLU A 1 95 ? 10.446 -6.520 -12.084 1.00 97.06 95 GLU A CA 1
ATOM 747 C C . GLU A 1 95 ? 9.003 -6.911 -11.768 1.00 97.06 95 GLU A C 1
ATOM 749 O O . GLU A 1 95 ? 8.123 -6.056 -11.796 1.00 97.06 95 GLU A O 1
ATOM 754 N N . GLN A 1 96 ? 8.763 -8.172 -11.399 1.00 95.19 96 GLN A N 1
ATOM 755 C CA . GLN A 1 96 ? 7.436 -8.624 -10.986 1.00 95.19 96 GLN A CA 1
ATOM 756 C C . GLN A 1 96 ? 6.967 -7.915 -9.707 1.00 95.19 96 GLN A C 1
ATOM 758 O O . GLN A 1 96 ? 5.827 -7.460 -9.635 1.00 95.19 96 GLN A O 1
ATOM 763 N N . ILE A 1 97 ? 7.844 -7.798 -8.704 1.00 93.44 97 ILE A N 1
ATOM 764 C CA . ILE A 1 97 ? 7.545 -7.079 -7.457 1.00 93.44 97 ILE A CA 1
ATOM 765 C C . ILE A 1 97 ? 7.260 -5.604 -7.754 1.00 93.44 97 ILE A C 1
ATOM 767 O O . ILE A 1 97 ? 6.235 -5.083 -7.325 1.00 93.44 97 ILE A O 1
ATOM 771 N N . ASP A 1 98 ? 8.118 -4.954 -8.539 1.00 96.50 98 ASP A N 1
ATOM 772 C CA . ASP A 1 98 ? 7.989 -3.538 -8.885 1.00 96.50 98 ASP A CA 1
ATOM 773 C C . ASP A 1 98 ? 6.732 -3.254 -9.713 1.00 96.50 98 ASP A C 1
ATOM 775 O O . ASP A 1 98 ? 6.118 -2.198 -9.567 1.00 96.50 98 ASP A O 1
ATOM 779 N N . GLU A 1 99 ? 6.316 -4.190 -10.569 1.00 96.19 99 GLU A N 1
ATOM 780 C CA . GLU A 1 99 ? 5.059 -4.092 -11.306 1.00 96.19 99 GLU A CA 1
ATOM 781 C C . GLU A 1 99 ? 3.855 -4.101 -10.354 1.00 96.19 99 GLU A C 1
ATOM 783 O O . GLU A 1 99 ? 2.974 -3.242 -10.467 1.00 96.19 99 GLU A O 1
ATOM 788 N N . ILE A 1 100 ? 3.818 -5.053 -9.418 1.00 92.81 100 ILE A N 1
ATOM 789 C CA . ILE A 1 100 ? 2.733 -5.189 -8.436 1.00 92.81 100 ILE A CA 1
ATOM 790 C C . ILE A 1 100 ? 2.689 -3.955 -7.530 1.00 92.81 100 ILE A C 1
ATOM 792 O O . ILE A 1 100 ? 1.647 -3.305 -7.414 1.00 92.81 100 ILE A O 1
ATOM 796 N N . ASP A 1 101 ? 3.825 -3.597 -6.935 1.00 94.25 101 ASP A N 1
ATOM 797 C CA . ASP A 1 101 ? 3.948 -2.465 -6.020 1.00 94.25 101 ASP A CA 1
ATOM 798 C C . ASP A 1 101 ? 3.672 -1.133 -6.719 1.00 94.25 101 ASP A C 1
ATOM 800 O O . ASP A 1 101 ? 2.992 -0.269 -6.166 1.00 94.25 101 ASP A O 1
ATOM 804 N N . GLY A 1 102 ? 4.135 -0.972 -7.960 1.00 95.75 102 GLY A N 1
ATOM 805 C CA . GLY A 1 102 ? 3.898 0.218 -8.768 1.00 95.75 102 GLY A CA 1
ATOM 806 C C . GLY A 1 102 ? 2.418 0.434 -9.079 1.00 95.75 102 GLY A C 1
ATOM 807 O O . GLY A 1 102 ? 1.904 1.542 -8.901 1.00 95.75 102 GLY A O 1
ATOM 808 N N . LYS A 1 103 ? 1.708 -0.624 -9.496 1.00 94.81 103 LYS A N 1
ATOM 809 C CA . LYS A 1 103 ? 0.251 -0.574 -9.714 1.00 94.81 103 LYS A CA 1
ATOM 810 C C . LYS A 1 103 ? -0.482 -0.242 -8.417 1.00 94.81 103 LYS A C 1
ATOM 812 O O . LYS A 1 103 ? -1.308 0.670 -8.398 1.00 94.81 103 LYS A O 1
ATOM 817 N N . PHE A 1 104 ? -0.143 -0.940 -7.334 1.00 92.88 104 PHE A N 1
ATOM 818 C CA . PHE A 1 104 ? -0.772 -0.740 -6.033 1.00 92.88 104 PHE A CA 1
ATOM 819 C C . PHE A 1 104 ? -0.564 0.691 -5.514 1.00 92.88 104 PHE A C 1
ATOM 821 O O . PHE A 1 104 ? -1.524 1.355 -5.124 1.00 92.88 104 PHE A O 1
ATOM 828 N N . ALA A 1 105 ? 0.664 1.213 -5.583 1.00 94.88 105 ALA A N 1
ATOM 829 C CA . ALA A 1 105 ? 0.994 2.564 -5.142 1.00 94.88 105 ALA A CA 1
ATOM 830 C C . ALA A 1 105 ? 0.200 3.639 -5.899 1.00 94.88 105 ALA A C 1
ATOM 832 O O . ALA A 1 105 ? -0.303 4.579 -5.282 1.00 94.88 105 AL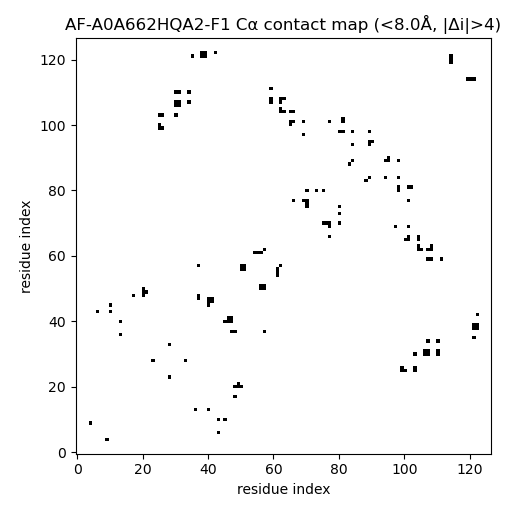A A O 1
ATOM 833 N N . LEU A 1 106 ? 0.051 3.508 -7.222 1.00 95.50 106 LEU A N 1
ATOM 834 C CA . LEU A 1 106 ? -0.712 4.468 -8.026 1.00 95.50 106 LEU A CA 1
ATOM 835 C C . LEU A 1 106 ? -2.191 4.518 -7.628 1.00 95.50 106 LEU A C 1
ATOM 837 O O . LEU A 1 106 ? -2.744 5.615 -7.490 1.00 95.50 106 LEU A O 1
ATOM 841 N N . GLU A 1 107 ? -2.811 3.360 -7.406 1.00 93.56 107 GLU A N 1
ATOM 842 C CA . GLU A 1 107 ? -4.204 3.279 -6.962 1.00 93.56 107 GLU A CA 1
ATOM 843 C C . GLU A 1 107 ? -4.371 3.818 -5.535 1.00 93.56 107 GLU A C 1
ATOM 845 O O . GLU A 1 107 ? -5.255 4.637 -5.289 1.00 93.56 107 GLU A O 1
ATOM 850 N N . VAL A 1 108 ? -3.469 3.491 -4.603 1.00 91.94 108 VAL A N 1
ATOM 851 C CA . VAL A 1 108 ? -3.503 4.063 -3.244 1.00 91.94 108 VAL A CA 1
ATOM 852 C C . VAL A 1 108 ? -3.391 5.595 -3.271 1.00 91.94 108 VAL A C 1
ATOM 854 O O . VAL A 1 108 ? -4.124 6.298 -2.572 1.00 91.94 108 VAL A O 1
ATOM 857 N N . LEU A 1 109 ? -2.515 6.157 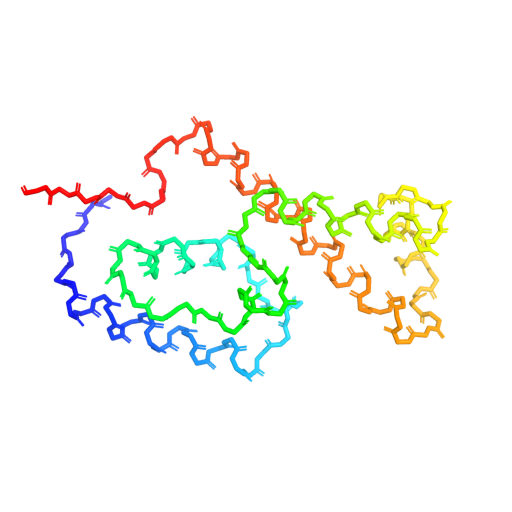-4.109 1.00 93.44 109 LEU A N 1
ATOM 858 C CA . LEU A 1 109 ? -2.384 7.612 -4.258 1.00 93.44 109 LEU A CA 1
ATOM 859 C C . LEU A 1 109 ? -3.612 8.264 -4.903 1.00 93.44 109 LEU A C 1
ATOM 861 O O . LEU A 1 109 ? -3.895 9.443 -4.661 1.00 93.44 109 LEU A O 1
ATOM 865 N N . LYS A 1 110 ? -4.333 7.537 -5.758 1.00 92.62 110 LYS A N 1
ATOM 866 C CA . LYS A 1 110 ? -5.621 7.980 -6.296 1.00 92.62 110 LYS A CA 1
ATOM 867 C C . LYS A 1 110 ? -6.671 8.031 -5.184 1.00 92.62 110 LYS A C 1
ATOM 869 O O . LYS A 1 110 ? -7.250 9.096 -4.981 1.00 92.62 110 LYS A O 1
ATOM 874 N N . VAL A 1 111 ? -6.788 6.972 -4.386 1.00 89.94 111 VAL A N 1
ATOM 875 C CA . VAL A 1 111 ? -7.686 6.899 -3.222 1.00 89.94 111 VAL A CA 1
ATOM 876 C C . VAL A 1 111 ? -7.420 8.045 -2.235 1.00 89.94 111 VAL A C 1
ATOM 878 O O . VAL A 1 111 ? -8.330 8.787 -1.867 1.00 89.94 111 VAL A O 1
ATOM 881 N N . TYR A 1 112 ? -6.157 8.298 -1.869 1.00 87.19 112 TYR A N 1
ATOM 882 C CA . TYR A 1 112 ? -5.815 9.424 -0.986 1.00 87.19 112 TYR A CA 1
ATOM 883 C C . TYR A 1 112 ? -6.166 10.803 -1.570 1.00 87.19 112 TYR A C 1
ATOM 885 O O . TYR A 1 112 ? -6.461 11.744 -0.824 1.00 87.19 112 TYR A O 1
ATOM 893 N N . ARG A 1 113 ? -6.120 10.970 -2.897 1.00 87.94 113 ARG A N 1
ATOM 894 C CA . ARG A 1 113 ? -6.563 12.212 -3.551 1.00 87.94 113 ARG A CA 1
ATOM 895 C C . ARG A 1 113 ? -8.078 12.367 -3.485 1.00 87.94 113 ARG A C 1
ATOM 897 O O . ARG A 1 113 ? -8.537 13.447 -3.115 1.00 87.94 113 ARG A O 1
ATOM 904 N N . GLU A 1 114 ? -8.822 11.309 -3.780 1.00 85.06 114 GLU A N 1
ATOM 905 C CA . GLU A 1 114 ? -10.288 11.294 -3.726 1.00 85.06 114 GLU A CA 1
ATOM 906 C C . GLU A 1 114 ? -10.794 11.584 -2.304 1.00 85.06 114 GLU A C 1
ATOM 908 O O . GLU A 1 114 ? -11.668 12.431 -2.110 1.00 85.06 114 GLU A O 1
ATOM 913 N N . TYR A 1 115 ? -10.157 11.011 -1.280 1.00 79.00 115 TYR A N 1
ATOM 914 C CA . TYR A 1 115 ? -10.499 11.287 0.118 1.00 79.00 115 TYR A CA 1
ATOM 915 C C . TYR A 1 115 ? -10.209 12.715 0.574 1.00 79.00 115 TYR A C 1
ATOM 917 O O . TYR A 1 115 ? -10.982 13.284 1.342 1.00 79.00 115 TYR A O 1
ATOM 925 N N . ARG A 1 116 ? -9.134 13.355 0.097 1.00 73.62 116 ARG A N 1
ATOM 926 C CA . ARG A 1 116 ? -8.905 14.778 0.413 1.00 73.62 116 ARG A CA 1
ATOM 927 C C . ARG A 1 116 ? -9.986 15.685 -0.161 1.00 73.62 116 ARG A C 1
ATOM 929 O O . ARG A 1 116 ? -10.289 16.714 0.441 1.00 73.62 116 ARG A O 1
ATOM 936 N N . GLN A 1 117 ? -10.549 15.308 -1.305 1.00 72.44 117 GLN A N 1
ATOM 937 C CA . GLN A 1 117 ? -11.644 16.037 -1.941 1.00 72.44 117 GLN A CA 1
ATOM 938 C C . GLN A 1 117 ? -12.987 15.772 -1.242 1.00 72.44 117 GLN A C 1
ATOM 940 O O . GLN A 1 117 ? -13.850 16.643 -1.246 1.00 72.44 117 GLN A O 1
ATOM 945 N N . ASN A 1 118 ? -13.125 14.627 -0.565 1.00 67.44 118 ASN A N 1
ATOM 946 C CA . ASN A 1 118 ? -14.315 14.215 0.175 1.00 67.44 118 ASN A CA 1
ATOM 947 C C . ASN A 1 118 ? -13.969 13.845 1.632 1.00 67.44 118 ASN A C 1
ATOM 949 O O . ASN A 1 118 ? -13.845 12.671 1.984 1.00 67.44 118 ASN A O 1
ATOM 953 N N . ARG A 1 119 ? -13.878 14.861 2.508 1.00 54.81 119 ARG A N 1
ATOM 954 C CA . ARG A 1 119 ? -13.559 14.732 3.954 1.00 54.81 119 ARG A CA 1
ATOM 955 C C . ARG A 1 119 ? -14.496 13.817 4.764 1.00 54.81 119 ARG A C 1
ATOM 957 O O . ARG A 1 119 ? -14.234 13.566 5.937 1.00 54.81 119 ARG A O 1
ATOM 964 N N . ASP A 1 120 ? -15.573 13.333 4.160 1.00 57.00 120 ASP A N 1
ATOM 965 C CA . ASP A 1 120 ? -16.588 12.504 4.805 1.00 57.00 120 ASP A CA 1
ATOM 966 C C . ASP A 1 120 ? -16.336 10.992 4.683 1.00 57.00 120 ASP A C 1
ATOM 968 O O . ASP A 1 120 ? -17.096 10.219 5.261 1.00 57.00 120 ASP A O 1
ATOM 972 N N . LEU A 1 121 ? -15.304 10.563 3.945 1.00 57.28 121 LEU A N 1
ATOM 973 C CA . LEU A 1 121 ? -15.217 9.183 3.450 1.00 57.28 121 LEU A CA 1
ATOM 974 C C . LEU A 1 121 ? -14.495 8.166 4.333 1.00 57.28 121 LEU A C 1
ATOM 976 O O . LEU A 1 121 ? -14.704 6.977 4.129 1.00 57.28 121 LEU A O 1
ATOM 980 N N . ILE A 1 122 ? -13.650 8.576 5.279 1.00 61.91 122 ILE A N 1
ATOM 981 C CA . ILE A 1 122 ? -12.759 7.594 5.914 1.00 61.91 122 ILE A CA 1
ATOM 982 C C . ILE A 1 122 ? -13.388 7.023 7.185 1.00 61.91 122 ILE A C 1
ATOM 984 O O . ILE A 1 122 ? -13.926 5.925 7.165 1.00 61.91 122 ILE A O 1
ATOM 988 N N . VAL A 1 123 ? -13.369 7.759 8.291 1.00 63.25 123 VAL A N 1
ATOM 989 C CA . VAL A 1 123 ? -14.067 7.390 9.526 1.00 63.25 123 VAL A CA 1
ATOM 990 C C . VAL A 1 123 ? -14.325 8.686 10.280 1.00 63.25 123 VAL A C 1
ATOM 992 O O . VAL A 1 123 ? -13.393 9.456 10.510 1.00 63.25 123 VAL A O 1
ATOM 995 N N . LYS A 1 124 ? -15.575 8.942 10.668 1.00 62.06 124 LYS A N 1
ATOM 996 C CA . LYS A 1 124 ? -15.892 9.979 11.654 1.00 62.06 124 LYS A CA 1
ATOM 997 C C . LYS A 1 124 ? -16.171 9.283 12.974 1.00 62.06 124 LYS A C 1
ATOM 999 O O . LYS A 1 124 ? -17.073 8.454 13.039 1.00 62.06 124 LYS A O 1
ATOM 1004 N N . LEU A 1 125 ? -15.378 9.601 13.989 1.00 52.53 125 LEU A N 1
ATOM 1005 C CA . LEU A 1 125 ? -15.760 9.326 15.365 1.00 52.53 125 LEU A CA 1
ATOM 1006 C C . LEU A 1 125 ? -16.702 10.452 15.794 1.00 52.53 125 LEU A C 1
ATOM 1008 O O . LEU A 1 125 ? -16.353 11.624 15.659 1.00 52.53 125 LEU A O 1
ATOM 1012 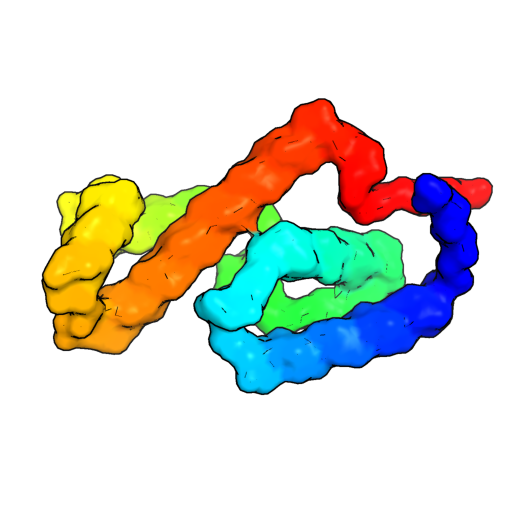N N . GLU A 1 126 ? -17.906 10.090 16.219 1.00 56.91 126 GLU A N 1
ATOM 1013 C CA . GLU A 1 126 ? -18.786 10.987 16.967 1.00 56.91 126 GLU A CA 1
ATOM 1014 C C . GLU A 1 126 ? -18.509 10.726 18.457 1.00 56.91 126 GLU A C 1
ATOM 1016 O O . GLU A 1 126 ? -18.441 9.560 18.857 1.00 56.91 126 GLU A O 1
ATOM 1021 N N . ASP A 1 127 ? -18.255 11.795 19.220 1.00 48.59 127 ASP A N 1
ATOM 1022 C CA . ASP A 1 127 ? -17.977 11.756 20.668 1.00 48.59 127 ASP A CA 1
ATOM 1023 C C . ASP A 1 127 ? -19.246 11.503 21.501 1.00 48.59 127 ASP A C 1
ATOM 1025 O O . ASP A 1 127 ? -20.316 12.058 21.145 1.00 48.59 127 ASP A O 1
#

Secondary structure (DSSP, 8-state):
------HHHHHHHHHHHHHHHHHS-GGGS-HHHHHHHHHHHHHTT----THHHHTTS-SHHHHHHHHHHHHHHHTS-HHHHHHHHHHH--SSHHHHHHHHHHHHHHHHHHHHHHHHH-TTSS-PPP-

Solvent-accessible surface area (backbone atoms only — not comparable to full-atom values): 7651 Å² total; per-residue (Å²): 138,88,83,92,74,58,67,72,60,50,50,53,52,49,55,59,56,45,58,48,67,81,76,48,65,74,86,84,50,60,46,61,60,51,53,47,52,46,51,52,19,62,75,71,72,47,86,62,59,71,62,37,64,76,62,73,41,85,48,68,69,47,38,51,48,52,45,55,54,48,19,66,76,67,78,35,54,62,69,55,46,50,53,47,37,74,74,72,48,61,90,47,71,66,49,45,50,45,50,49,51,47,54,48,32,53,49,37,52,46,43,57,52,55,40,72,77,39,84,83,69,81,80,82,85,81,132

pLDDT: mean 86.67, std 11.87, range [48.59, 98.38]

Sequence (127 aa):
MKILVDSKVLEKIISYAKAQCDNLCPEVRDPETCVLLVELCKVLKVQGPPCIKDYGGFSEEVFKKLIVDIEKRHDLSIQEFLKMMKVKGPSNLQEQIDEIDGKFALEVLKVYREYRQNRDLIVKLED

Mean predicted aligned error: 5.43 Å

Radius of gyration: 16.45 Å; Cα contacts (8 Å, |Δi|>4): 89; chains: 1; bounding box: 44×31×44 Å

Foldseek 3Di:
DDDDDDLVRVVVVLVVVLVCLVPDDLQPDDLLVLLLSQLSCVVSVHDGHCVCVVLVHQDLVSLVVLQVVLCVVVVHHLVVLLVCCVVPNDPDPVSVVSNSSSVSSVNNNVSVVVCVVPVPPHDDDDD